Protein AF-A0A9D5TBD0-F1 (afdb_monomer_lite)

Structure (mmCIF, N/CA/C/O backbone):
data_AF-A0A9D5TBD0-F1
#
_entry.id   AF-A0A9D5TBD0-F1
#
loop_
_atom_site.group_PDB
_atom_site.id
_atom_site.type_symbol
_atom_site.label_atom_id
_atom_site.label_alt_id
_atom_site.label_comp_id
_atom_site.label_asym_id
_atom_site.label_entity_id
_atom_site.label_seq_id
_atom_site.pdbx_PDB_ins_code
_atom_site.Cartn_x
_atom_site.Cartn_y
_atom_site.Cartn_z
_atom_site.occupancy
_atom_site.B_iso_or_equiv
_atom_site.auth_seq_id
_atom_site.auth_comp_id
_atom_site.auth_asym_id
_atom_site.auth_atom_id
_atom_site.pdbx_PDB_model_num
ATOM 1 N N . MET A 1 1 ? -8.827 17.452 -57.264 1.00 42.97 1 MET A N 1
ATOM 2 C CA . MET A 1 1 ? -7.958 16.730 -56.312 1.00 42.97 1 MET A CA 1
ATOM 3 C C . MET A 1 1 ? -8.379 15.269 -56.353 1.00 42.97 1 MET A C 1
ATOM 5 O O . MET A 1 1 ? -9.446 14.946 -55.855 1.00 42.97 1 MET A O 1
ATOM 9 N N . LYS A 1 2 ? -7.643 14.429 -57.092 1.00 36.84 2 LYS A N 1
ATOM 10 C CA . LYS A 1 2 ? -7.903 12.985 -57.173 1.00 36.84 2 LYS A CA 1
ATOM 11 C C . LYS A 1 2 ? -7.204 12.332 -55.979 1.00 36.84 2 LYS A C 1
ATOM 13 O O . LYS A 1 2 ? -5.990 12.452 -55.872 1.00 36.84 2 LYS A O 1
ATOM 18 N N . GLY A 1 3 ? -7.967 11.729 -55.072 1.00 41.12 3 GLY A N 1
ATOM 19 C CA . GLY A 1 3 ? -7.435 10.925 -53.974 1.00 41.12 3 GLY A CA 1
ATOM 20 C C . GLY A 1 3 ? -7.470 9.458 -54.372 1.00 41.12 3 GLY A C 1
ATOM 21 O O . GLY A 1 3 ? -8.527 8.837 -54.315 1.00 41.12 3 GLY A O 1
ATOM 22 N N . GLU A 1 4 ? -6.340 8.921 -54.817 1.00 50.28 4 GLU A N 1
ATOM 23 C CA . GLU A 1 4 ? -6.169 7.479 -54.981 1.00 50.28 4 GLU A CA 1
ATOM 24 C C . GLU A 1 4 ? -5.801 6.879 -53.623 1.00 50.28 4 GLU A C 1
ATOM 26 O O . GLU A 1 4 ? -4.734 7.144 -53.069 1.00 50.28 4 GLU A O 1
ATOM 31 N N . LEU A 1 5 ? -6.718 6.087 -53.068 1.00 54.03 5 LEU A N 1
ATOM 32 C CA . LEU A 1 5 ? -6.432 5.174 -51.969 1.00 54.03 5 LEU A CA 1
ATOM 33 C C . LEU A 1 5 ? -5.684 3.976 -52.560 1.00 54.03 5 LEU A C 1
ATOM 35 O O . LEU A 1 5 ? -6.275 3.152 -53.259 1.00 54.03 5 LEU A O 1
ATOM 39 N N . TYR A 1 6 ? -4.383 3.882 -52.300 1.00 52.00 6 TYR A N 1
ATOM 40 C CA . TYR A 1 6 ? -3.593 2.714 -52.674 1.00 52.00 6 TYR A CA 1
ATOM 41 C C . TYR A 1 6 ? -3.937 1.554 -51.733 1.00 52.00 6 TYR A C 1
ATOM 43 O O . TYR A 1 6 ? -3.419 1.456 -50.622 1.00 52.00 6 TYR A O 1
ATOM 51 N N . LEU A 1 7 ? -4.833 0.672 -52.182 1.00 49.88 7 LEU A N 1
ATOM 52 C CA . LEU A 1 7 ? -5.009 -0.649 -51.587 1.00 49.88 7 LEU A CA 1
ATOM 53 C C . LEU A 1 7 ? -3.774 -1.483 -51.946 1.00 49.88 7 LEU A C 1
ATOM 55 O O . LEU A 1 7 ? -3.614 -1.894 -53.097 1.00 49.88 7 LEU A O 1
ATOM 59 N N . ASN A 1 8 ? -2.885 -1.691 -50.977 1.00 56.69 8 ASN A N 1
ATOM 60 C CA . ASN A 1 8 ? -1.698 -2.514 -51.165 1.00 56.69 8 ASN A CA 1
ATOM 61 C C . ASN A 1 8 ? -2.134 -3.981 -51.362 1.00 56.69 8 ASN A C 1
ATOM 63 O O . ASN A 1 8 ? -2.769 -4.568 -50.486 1.00 56.69 8 ASN A O 1
ATOM 67 N N . LYS A 1 9 ? -1.884 -4.523 -52.560 1.00 57.56 9 LYS A N 1
ATOM 68 C CA . LYS A 1 9 ? -2.344 -5.844 -53.029 1.00 57.56 9 LYS A CA 1
ATOM 69 C C . LYS A 1 9 ? -1.312 -6.955 -52.839 1.00 57.56 9 LYS A C 1
ATOM 71 O O . LYS A 1 9 ? -1.445 -8.013 -53.448 1.00 57.56 9 LYS A O 1
ATOM 76 N N . ASP A 1 10 ? -0.336 -6.765 -51.967 1.00 53.62 10 ASP A N 1
ATOM 77 C CA . ASP A 1 10 ? 0.617 -7.818 -51.649 1.00 53.62 10 ASP A CA 1
ATOM 78 C C . ASP A 1 10 ? 0.123 -8.625 -50.443 1.00 53.62 10 ASP A C 1
ATOM 80 O O . ASP A 1 10 ? 0.484 -8.376 -49.295 1.00 53.62 10 ASP A O 1
ATOM 84 N N . CYS A 1 11 ? -0.735 -9.620 -50.699 1.00 48.69 11 CYS A N 1
ATOM 85 C CA . CYS A 1 11 ? -1.014 -10.668 -49.721 1.00 48.69 11 CYS A CA 1
ATOM 86 C C . CYS A 1 11 ? 0.190 -11.620 -49.654 1.00 48.69 11 CYS A C 1
ATOM 88 O O . CYS A 1 11 ? 0.238 -12.649 -50.330 1.00 48.69 11 CYS A O 1
ATOM 90 N N . LYS A 1 12 ? 1.199 -11.270 -48.859 1.00 56.41 12 LYS A N 1
ATOM 91 C CA . LYS A 1 12 ? 2.274 -12.197 -48.502 1.00 56.41 12 LYS A CA 1
ATOM 92 C C . LYS A 1 12 ? 2.380 -12.318 -46.987 1.00 56.41 12 LYS A C 1
ATOM 94 O O . LYS A 1 12 ? 2.436 -11.319 -46.283 1.00 56.41 12 LYS A O 1
ATOM 99 N N . ASP A 1 13 ? 2.441 -13.577 -46.567 1.00 50.50 13 ASP A N 1
ATOM 100 C CA . ASP A 1 13 ? 2.803 -14.082 -45.243 1.00 50.50 13 ASP A CA 1
ATOM 101 C C . ASP A 1 13 ? 1.712 -14.109 -44.162 1.00 50.50 13 ASP A C 1
ATOM 103 O O . ASP A 1 13 ? 1.658 -13.316 -43.227 1.00 50.50 13 ASP A O 1
ATOM 107 N N . PHE A 1 14 ? 0.873 -15.143 -44.251 1.00 52.38 14 PHE A N 1
ATOM 108 C CA . PHE A 1 14 ? 0.046 -15.643 -43.150 1.00 52.38 14 PHE A CA 1
ATOM 109 C C . PHE A 1 14 ? 0.891 -16.482 -42.160 1.00 52.38 14 PHE A C 1
ATOM 111 O O . PHE A 1 14 ? 0.423 -17.507 -41.680 1.00 52.38 14 PHE A O 1
ATOM 118 N N . ASP A 1 15 ? 2.150 -16.105 -41.897 1.00 60.38 15 ASP A N 1
ATOM 119 C CA . ASP A 1 15 ? 3.087 -16.920 -41.099 1.00 60.38 15 ASP A CA 1
ATOM 120 C C . ASP A 1 15 ? 3.780 -16.163 -39.957 1.00 60.38 15 ASP A C 1
ATOM 122 O O . ASP A 1 15 ? 4.901 -16.458 -39.554 1.00 60.38 15 ASP A O 1
ATOM 126 N N . SER A 1 16 ? 3.119 -15.168 -39.366 1.00 63.53 16 SER A N 1
ATOM 127 C CA . SER A 1 16 ? 3.624 -14.642 -38.093 1.00 63.53 16 SER A CA 1
ATOM 128 C C . SER A 1 16 ? 2.539 -14.072 -37.190 1.00 63.53 16 SER A C 1
ATOM 130 O O . SER A 1 16 ? 2.568 -12.904 -36.807 1.00 63.53 16 SER A O 1
ATOM 132 N N . PHE A 1 17 ? 1.611 -14.920 -36.734 1.00 63.91 17 PHE A N 1
ATOM 133 C CA . PHE A 1 17 ? 0.999 -14.644 -35.433 1.00 63.91 17 PHE A CA 1
ATOM 134 C C . PHE A 1 17 ? 2.089 -14.804 -34.367 1.00 63.91 17 PHE A C 1
ATOM 136 O O . PHE A 1 17 ? 2.325 -15.891 -33.847 1.00 63.91 17 PHE A O 1
ATOM 143 N N . ARG A 1 18 ? 2.810 -13.718 -34.082 1.00 67.12 18 ARG A N 1
ATOM 144 C CA . ARG A 1 18 ? 3.665 -13.628 -32.901 1.00 67.12 18 ARG A CA 1
ATOM 145 C C . ARG A 1 18 ? 2.746 -13.237 -31.751 1.00 67.12 18 ARG A C 1
ATOM 147 O O . ARG A 1 18 ? 2.294 -12.090 -31.748 1.00 67.12 18 ARG A O 1
ATOM 154 N N . PRO A 1 19 ? 2.414 -14.138 -30.809 1.00 71.12 19 PRO A N 1
ATOM 155 C CA . PRO A 1 19 ? 1.753 -13.701 -29.593 1.00 71.12 19 PRO A CA 1
ATOM 156 C C . PRO A 1 19 ? 2.660 -12.649 -28.958 1.00 71.12 19 PRO A C 1
ATOM 158 O O . PRO A 1 19 ? 3.801 -12.939 -28.601 1.00 71.12 19 PRO A O 1
ATOM 161 N N . LEU A 1 20 ? 2.184 -11.405 -28.902 1.00 74.00 20 LEU A N 1
ATOM 162 C CA . LEU A 1 20 ? 2.884 -10.358 -28.178 1.00 74.00 20 LEU A CA 1
ATOM 163 C C . LEU A 1 20 ? 2.943 -10.817 -26.723 1.00 74.00 20 LEU A C 1
ATOM 165 O O . LEU A 1 20 ? 1.909 -11.031 -26.088 1.00 74.00 20 LEU A O 1
ATOM 169 N N . SER A 1 21 ? 4.157 -11.035 -26.227 1.00 80.50 21 SER A N 1
ATOM 170 C CA . SER A 1 21 ? 4.386 -11.259 -24.806 1.00 80.50 21 SER A CA 1
ATOM 171 C C . SER A 1 21 ? 3.794 -10.080 -24.028 1.00 80.50 21 SER A C 1
ATOM 173 O O . SER A 1 21 ? 3.937 -8.927 -24.437 1.00 80.50 21 SER A O 1
ATOM 175 N N . ALA A 1 22 ? 3.134 -10.355 -22.898 1.00 85.62 22 ALA A N 1
ATOM 176 C CA . ALA A 1 22 ? 2.639 -9.306 -22.001 1.00 85.62 22 ALA A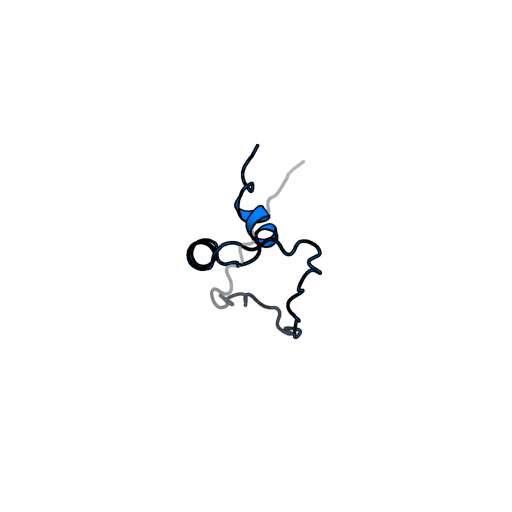 CA 1
ATOM 177 C C . ALA A 1 22 ? 3.780 -8.443 -21.430 1.00 85.62 22 ALA A C 1
ATOM 179 O O . ALA A 1 22 ? 3.546 -7.330 -20.962 1.00 85.62 22 ALA A O 1
ATOM 180 N N . PHE A 1 23 ? 5.006 -8.965 -21.477 1.00 84.12 23 PHE A N 1
ATOM 181 C CA . PHE A 1 23 ? 6.213 -8.326 -20.984 1.00 84.12 23 PHE A CA 1
ATOM 182 C C . PHE A 1 23 ? 7.190 -8.016 -22.126 1.00 84.12 23 PHE A C 1
ATOM 184 O O . PHE A 1 23 ? 7.226 -8.762 -23.110 1.00 84.12 23 PHE A O 1
ATOM 191 N N . PRO A 1 24 ? 7.993 -6.945 -22.001 1.00 87.44 24 PRO A N 1
ATOM 192 C CA . PRO A 1 24 ? 9.067 -6.658 -22.946 1.00 87.44 24 PRO A CA 1
ATOM 193 C C . PRO A 1 24 ? 10.135 -7.763 -22.931 1.00 87.44 24 PRO A C 1
ATOM 195 O O . PRO A 1 24 ? 10.305 -8.447 -21.919 1.00 87.44 24 PRO A O 1
ATOM 198 N N . ASP A 1 25 ? 10.878 -7.890 -24.036 1.00 86.31 25 ASP A N 1
ATOM 199 C CA . ASP A 1 25 ? 11.938 -8.900 -24.210 1.00 86.31 25 ASP A CA 1
ATOM 200 C C . ASP A 1 25 ? 12.972 -8.873 -23.073 1.00 86.31 25 ASP A C 1
ATOM 202 O O . ASP A 1 25 ? 13.454 -9.918 -22.644 1.00 86.31 25 ASP A O 1
ATOM 206 N N . ASP A 1 26 ? 13.259 -7.679 -22.548 1.00 88.31 26 ASP A N 1
ATOM 207 C CA . ASP A 1 26 ? 14.141 -7.468 -21.404 1.00 88.31 26 ASP A CA 1
ATOM 208 C C . ASP A 1 26 ? 13.309 -7.010 -20.195 1.00 88.31 26 ASP A C 1
ATOM 210 O O . ASP A 1 26 ? 13.058 -5.822 -19.962 1.00 88.31 26 ASP A O 1
ATOM 214 N N . THR A 1 27 ? 12.777 -7.982 -19.454 1.00 86.94 27 THR A N 1
ATOM 215 C CA . THR A 1 27 ? 11.939 -7.712 -18.281 1.00 86.94 27 THR A CA 1
ATOM 216 C C . THR A 1 27 ? 12.818 -7.358 -17.089 1.00 86.94 27 THR A C 1
ATOM 218 O O . THR A 1 27 ? 13.482 -8.213 -16.507 1.00 86.94 27 THR A O 1
ATOM 221 N N . VAL A 1 28 ? 12.799 -6.089 -16.689 1.00 88.06 28 VAL A N 1
ATOM 222 C CA . VAL A 1 28 ? 13.509 -5.639 -15.488 1.00 88.06 28 VAL A CA 1
ATOM 223 C C . VAL A 1 28 ? 12.862 -6.197 -14.218 1.00 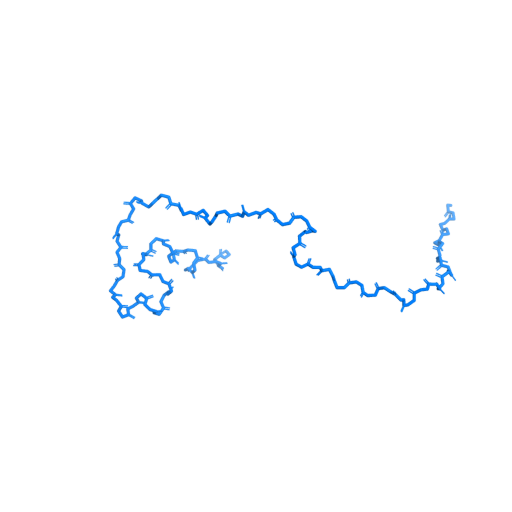88.06 28 VAL A C 1
ATOM 225 O O . VAL A 1 28 ? 11.638 -6.195 -14.070 1.00 88.06 28 VAL A O 1
ATOM 228 N N . THR A 1 29 ? 13.686 -6.631 -13.262 1.00 86.62 29 THR A N 1
ATOM 229 C CA . THR A 1 29 ? 13.219 -6.993 -11.918 1.00 86.62 29 THR A CA 1
ATOM 230 C C . THR A 1 29 ? 12.650 -5.754 -11.231 1.00 86.62 29 THR A C 1
ATOM 232 O O . THR A 1 29 ? 13.393 -4.855 -10.838 1.00 86.62 29 THR A O 1
ATOM 235 N N . ALA A 1 30 ? 11.329 -5.701 -11.074 1.00 82.19 30 ALA A N 1
ATOM 236 C CA . ALA A 1 30 ? 10.657 -4.643 -10.332 1.00 82.19 30 ALA A CA 1
ATOM 237 C C . ALA A 1 30 ? 10.433 -5.060 -8.873 1.00 82.19 30 ALA A C 1
ATOM 239 O O . ALA A 1 30 ? 10.017 -6.183 -8.588 1.00 82.19 30 ALA A O 1
ATOM 240 N N . MET A 1 31 ? 10.661 -4.132 -7.944 1.00 84.25 31 MET A N 1
ATOM 241 C CA . MET A 1 31 ? 10.196 -4.269 -6.565 1.00 84.25 31 MET A CA 1
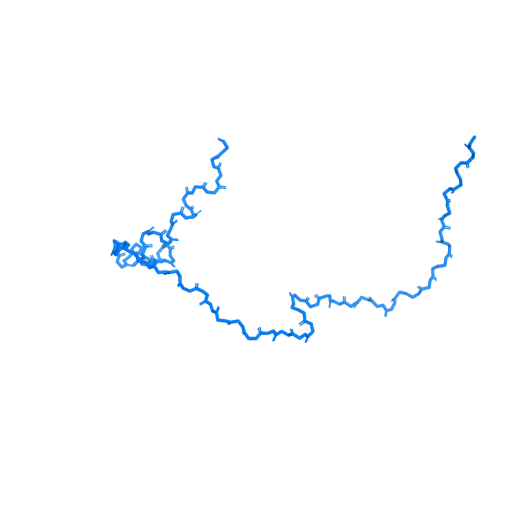ATOM 242 C C . MET A 1 31 ? 8.774 -3.721 -6.484 1.00 84.25 31 MET A C 1
ATOM 244 O O . MET A 1 31 ? 8.503 -2.632 -6.994 1.00 84.25 31 MET A O 1
ATOM 248 N N . ALA A 1 32 ? 7.866 -4.446 -5.832 1.00 77.31 32 ALA A N 1
ATOM 249 C CA . ALA A 1 32 ? 6.542 -3.910 -5.549 1.00 77.31 32 ALA A CA 1
ATOM 250 C C . ALA A 1 32 ? 6.689 -2.648 -4.685 1.00 77.31 32 ALA A C 1
ATOM 252 O O . ALA A 1 32 ? 7.279 -2.688 -3.603 1.00 77.31 32 ALA A O 1
ATOM 253 N N . TYR A 1 33 ? 6.171 -1.522 -5.171 1.00 75.94 33 TYR A N 1
ATOM 254 C CA . TYR A 1 33 ? 6.122 -0.302 -4.382 1.00 75.94 33 TYR A CA 1
ATOM 255 C C . TYR A 1 33 ? 5.125 -0.491 -3.238 1.00 75.94 33 TYR A C 1
ATOM 257 O O . TYR A 1 33 ? 3.929 -0.665 -3.474 1.00 75.94 33 TYR A O 1
ATOM 265 N N . VAL A 1 34 ? 5.621 -0.452 -2.002 1.00 75.62 34 VAL A N 1
ATOM 266 C CA . VAL A 1 34 ? 4.778 -0.426 -0.806 1.00 75.62 34 VAL A CA 1
ATOM 267 C C . VAL A 1 34 ? 4.672 1.031 -0.348 1.00 75.62 34 VAL A C 1
ATOM 269 O O . VAL A 1 34 ? 5.679 1.593 0.092 1.00 75.62 34 VAL A O 1
ATOM 272 N N . PRO A 1 35 ? 3.499 1.678 -0.470 1.00 74.19 35 PRO A N 1
ATOM 273 C CA . PRO A 1 35 ? 3.326 3.047 -0.007 1.00 74.19 35 PRO A CA 1
ATOM 274 C C . PRO A 1 35 ? 3.537 3.132 1.507 1.00 74.19 35 PRO A C 1
ATOM 276 O O . PRO A 1 35 ? 3.126 2.253 2.264 1.00 74.19 35 PRO A O 1
ATOM 279 N N . PHE A 1 36 ? 4.167 4.216 1.957 1.00 79.50 36 PHE A N 1
ATOM 280 C CA . PHE A 1 36 ? 4.311 4.487 3.382 1.00 79.50 36 PHE A CA 1
ATOM 281 C C . PHE A 1 36 ? 2.934 4.776 3.996 1.00 79.50 36 PHE A C 1
ATOM 283 O O . PHE A 1 36 ? 2.282 5.754 3.631 1.00 79.50 36 PHE A O 1
ATOM 290 N N . GLN A 1 37 ? 2.492 3.924 4.922 1.00 81.88 37 GLN A N 1
ATOM 291 C CA . GLN A 1 37 ? 1.193 4.053 5.582 1.00 81.88 37 GLN A CA 1
ATOM 292 C C . GLN A 1 37 ? 1.317 4.833 6.894 1.00 81.88 37 GLN A C 1
ATOM 294 O O . GLN A 1 37 ? 1.977 4.395 7.837 1.00 81.88 37 GLN A O 1
ATOM 299 N N . THR A 1 38 ? 0.648 5.983 6.968 1.00 86.12 38 THR A N 1
ATOM 300 C CA . THR A 1 38 ? 0.505 6.774 8.201 1.00 86.12 38 THR A CA 1
ATOM 301 C C . THR A 1 38 ? -0.701 6.326 9.024 1.00 86.12 38 THR A C 1
ATOM 303 O O . THR A 1 38 ? -0.640 6.312 10.254 1.00 86.12 38 THR A O 1
ATOM 306 N N . ASP A 1 39 ? -1.774 5.921 8.347 1.00 83.75 39 ASP A N 1
ATOM 307 C CA . ASP A 1 39 ? -2.990 5.394 8.950 1.00 83.75 39 ASP A CA 1
ATOM 308 C C . ASP A 1 39 ? -2.833 3.897 9.275 1.00 83.75 39 ASP A C 1
ATOM 310 O O . ASP A 1 39 ? -2.549 3.071 8.403 1.00 83.75 39 ASP A O 1
ATOM 314 N N . LYS A 1 40 ? -3.011 3.552 10.554 1.00 87.44 40 LYS A N 1
ATOM 315 C CA . LYS A 1 40 ? -2.911 2.181 11.082 1.00 87.44 40 LYS A CA 1
ATOM 316 C C . LYS A 1 40 ? -4.274 1.562 11.376 1.00 87.44 40 LYS A C 1
ATOM 318 O O . LYS A 1 40 ? -4.336 0.518 12.019 1.00 87.44 40 LYS A O 1
ATOM 323 N N . THR A 1 41 ? -5.360 2.199 10.947 1.00 92.12 41 THR A N 1
ATOM 324 C CA . THR A 1 41 ? -6.711 1.706 11.204 1.00 92.12 41 THR A CA 1
ATOM 325 C C . THR A 1 41 ? -6.949 0.425 10.406 1.00 92.12 41 THR A C 1
ATOM 327 O O . THR A 1 41 ? -6.904 0.418 9.169 1.00 92.12 41 THR A O 1
ATOM 330 N N . MET A 1 42 ? -7.182 -0.670 11.126 1.00 93.62 42 MET A N 1
ATOM 331 C CA . MET A 1 42 ? -7.347 -2.010 10.568 1.00 93.62 42 MET A CA 1
ATOM 332 C C . MET A 1 42 ? -8.813 -2.439 10.593 1.00 93.62 42 MET A C 1
ATOM 334 O O . MET A 1 42 ? -9.574 -2.047 11.478 1.00 93.62 42 MET A O 1
ATOM 338 N N . PHE A 1 43 ? -9.196 -3.264 9.623 1.00 93.56 43 PHE A N 1
ATOM 339 C CA . PHE A 1 43 ? -10.400 -4.075 9.739 1.00 93.56 43 PHE A CA 1
ATOM 340 C C . PHE A 1 43 ? -10.198 -5.176 10.779 1.00 93.56 43 PHE A C 1
ATOM 342 O O . PHE A 1 43 ? -9.072 -5.595 11.046 1.00 93.56 43 PHE A O 1
ATOM 349 N N . ASP A 1 44 ? -11.304 -5.686 11.316 1.00 95.00 44 ASP A N 1
ATOM 350 C CA . ASP A 1 44 ? -11.273 -6.960 12.022 1.00 95.00 44 ASP A CA 1
ATOM 351 C C . ASP A 1 44 ? -10.939 -8.103 11.048 1.00 95.00 44 ASP A C 1
ATOM 353 O O . ASP A 1 44 ? -11.185 -8.009 9.841 1.00 95.00 44 ASP A O 1
ATOM 357 N N . THR A 1 45 ? -10.384 -9.186 11.576 1.00 91.94 45 THR A N 1
ATOM 358 C CA . THR A 1 45 ? -9.788 -10.292 10.815 1.00 91.94 45 THR A CA 1
ATOM 359 C C . THR A 1 45 ? -10.791 -10.932 9.853 1.00 91.94 45 THR A C 1
ATOM 361 O O . THR A 1 45 ? -10.480 -11.148 8.681 1.00 91.94 45 THR A O 1
ATOM 364 N N . GLU A 1 46 ? -12.025 -11.145 10.315 1.00 93.38 46 GLU A N 1
ATOM 365 C CA . GLU A 1 46 ? -13.115 -11.720 9.514 1.00 93.38 46 GLU A CA 1
ATOM 366 C C . GLU A 1 46 ? -13.508 -10.818 8.334 1.00 93.38 46 GLU A C 1
ATOM 368 O O . GLU A 1 46 ? -13.819 -11.276 7.233 1.00 93.38 46 GLU A O 1
ATOM 373 N N . ILE A 1 47 ? -13.446 -9.500 8.535 1.00 93.31 47 ILE A N 1
ATOM 374 C CA . ILE A 1 47 ? -13.769 -8.51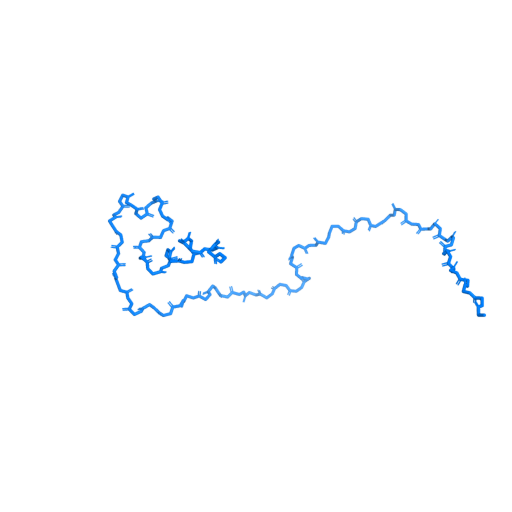7 7.500 1.00 93.31 47 ILE A CA 1
ATOM 375 C C . ILE A 1 47 ? -12.603 -8.388 6.518 1.00 93.31 47 ILE A C 1
ATOM 377 O O . ILE A 1 47 ? -12.834 -8.335 5.308 1.00 93.31 47 ILE A O 1
ATOM 381 N N . ALA A 1 48 ? -11.363 -8.371 7.011 1.00 92.69 48 ALA A N 1
ATOM 382 C CA . ALA A 1 48 ? -10.156 -8.219 6.204 1.00 92.69 48 ALA A CA 1
ATOM 383 C C . ALA A 1 48 ? -10.058 -9.274 5.093 1.00 92.69 48 ALA A C 1
ATOM 385 O O . ALA A 1 48 ? -9.706 -8.937 3.959 1.00 92.69 48 ALA A O 1
ATOM 386 N N . LEU A 1 49 ? -10.451 -10.522 5.387 1.00 91.56 49 LEU A N 1
ATOM 387 C CA . LEU A 1 49 ? -10.489 -11.604 4.402 1.00 91.56 49 LEU A CA 1
ATOM 388 C C . LEU A 1 49 ? -11.418 -11.270 3.226 1.00 91.56 49 LEU A C 1
ATOM 390 O O . LEU A 1 49 ? -11.030 -11.417 2.070 1.00 91.56 49 LEU A O 1
ATOM 394 N N . SER A 1 50 ? -12.615 -10.745 3.508 1.00 91.88 50 SER A N 1
ATOM 395 C CA . SER A 1 50 ? -13.574 -10.342 2.467 1.00 91.88 50 SER A CA 1
ATOM 396 C C . SER A 1 50 ? -13.123 -9.119 1.656 1.00 91.88 50 SER A C 1
ATOM 398 O O . SER A 1 50 ? -13.547 -8.938 0.516 1.00 91.88 50 SER A O 1
ATOM 400 N N . LYS A 1 51 ? -12.282 -8.259 2.244 1.00 90.44 51 LYS A N 1
ATOM 401 C CA . LYS A 1 51 ? -11.809 -7.003 1.642 1.00 90.44 51 LYS A CA 1
ATOM 402 C C . LYS A 1 51 ? -10.496 -7.154 0.878 1.00 90.44 51 LYS A C 1
ATOM 404 O O . LYS A 1 51 ? -10.145 -6.252 0.122 1.00 90.44 51 LYS A O 1
ATOM 409 N N . GLY A 1 52 ? -9.775 -8.260 1.073 1.00 89.31 52 GLY A N 1
ATOM 410 C CA . GLY A 1 52 ? -8.462 -8.500 0.466 1.00 89.31 52 GLY A CA 1
ATOM 411 C C . GLY A 1 52 ? -7.345 -7.628 1.047 1.00 89.31 52 GLY A C 1
ATOM 412 O O . GLY A 1 52 ? -6.258 -7.558 0.480 1.00 89.31 52 GLY A O 1
ATOM 413 N N . THR A 1 53 ? -7.603 -6.940 2.161 1.00 88.88 53 THR A N 1
ATOM 414 C CA . THR A 1 53 ? -6.625 -6.104 2.859 1.00 88.88 53 THR A CA 1
ATOM 415 C C . THR A 1 53 ? -7.014 -5.926 4.324 1.00 88.88 53 THR A C 1
ATOM 417 O O . THR A 1 53 ? -8.191 -5.768 4.648 1.00 88.88 53 THR A O 1
ATOM 420 N N . LEU A 1 54 ? -6.017 -5.926 5.214 1.00 93.12 54 LEU A N 1
ATOM 421 C CA . LEU A 1 54 ? -6.200 -5.615 6.635 1.00 93.12 54 LEU A CA 1
ATOM 422 C C . LEU A 1 54 ? -6.353 -4.108 6.869 1.00 93.12 54 LEU A C 1
ATOM 424 O O . LEU A 1 54 ? -7.006 -3.685 7.818 1.00 93.12 54 LEU A O 1
ATOM 428 N N . PHE A 1 55 ? -5.762 -3.289 6.001 1.00 91.00 55 PHE A N 1
ATOM 429 C CA . PHE A 1 55 ? -5.711 -1.846 6.178 1.00 91.00 55 PHE A CA 1
ATOM 430 C C . PHE A 1 55 ? -6.857 -1.169 5.444 1.00 91.00 55 PHE A C 1
ATOM 432 O O . PHE A 1 55 ? -7.006 -1.295 4.227 1.00 91.00 55 PHE A O 1
ATOM 439 N N . THR A 1 56 ? -7.633 -0.393 6.192 1.00 89.25 56 THR A N 1
ATOM 440 C CA . THR A 1 56 ? -8.804 0.322 5.667 1.00 89.25 56 THR A CA 1
ATOM 441 C C . THR A 1 56 ? -8.440 1.299 4.546 1.00 89.25 56 THR A C 1
ATOM 443 O O . THR A 1 56 ? -9.193 1.442 3.583 1.00 89.25 56 THR A O 1
ATOM 446 N N . ASP A 1 57 ? -7.262 1.923 4.621 1.00 87.44 57 ASP A N 1
ATOM 447 C CA . ASP A 1 57 ? -6.779 2.885 3.627 1.00 87.44 57 ASP A CA 1
ATOM 448 C C . ASP A 1 57 ? -6.525 2.243 2.256 1.00 87.44 57 ASP A C 1
ATOM 450 O O . ASP A 1 57 ? -6.915 2.782 1.220 1.00 87.44 57 ASP A O 1
ATOM 454 N N . LEU A 1 58 ? -5.997 1.015 2.251 1.00 87.06 58 LEU A N 1
ATOM 455 C CA . LEU A 1 58 ? -5.768 0.244 1.027 1.00 87.06 58 LEU A CA 1
ATOM 456 C C . LEU A 1 58 ? -7.076 -0.215 0.363 1.00 87.06 58 LEU A C 1
ATOM 458 O O . LEU A 1 58 ? -7.076 -0.548 -0.819 1.00 87.06 58 LEU A O 1
ATOM 462 N N . TYR A 1 59 ? -8.196 -0.216 1.093 1.00 88.31 59 TYR A N 1
ATOM 463 C CA . TYR A 1 59 ? -9.508 -0.575 0.550 1.00 88.31 59 TYR A CA 1
ATOM 464 C C . TYR A 1 59 ? -10.206 0.599 -0.170 1.00 88.31 59 TYR A C 1
ATOM 466 O O . TYR A 1 59 ? -11.084 0.383 -1.006 1.00 88.31 59 TYR A O 1
ATOM 474 N N . LYS A 1 60 ? -9.809 1.855 0.091 1.00 83.62 60 LYS A N 1
ATOM 475 C CA . LYS A 1 60 ? -10.473 3.060 -0.452 1.00 83.62 60 LYS A CA 1
ATOM 476 C C . LYS A 1 60 ? -10.582 3.109 -1.987 1.00 83.62 60 LYS A C 1
ATOM 478 O O . LYS A 1 60 ? -11.658 3.495 -2.458 1.00 83.62 60 LYS A O 1
ATOM 483 N N . PRO A 1 61 ? -9.566 2.712 -2.785 1.00 82.50 61 PRO A N 1
ATOM 484 C CA . PRO A 1 61 ? -9.671 2.703 -4.249 1.00 82.50 61 PRO A CA 1
ATOM 485 C C . PRO A 1 61 ? -10.826 1.835 -4.771 1.00 82.50 61 PRO A C 1
ATOM 487 O O . PRO A 1 61 ? -11.443 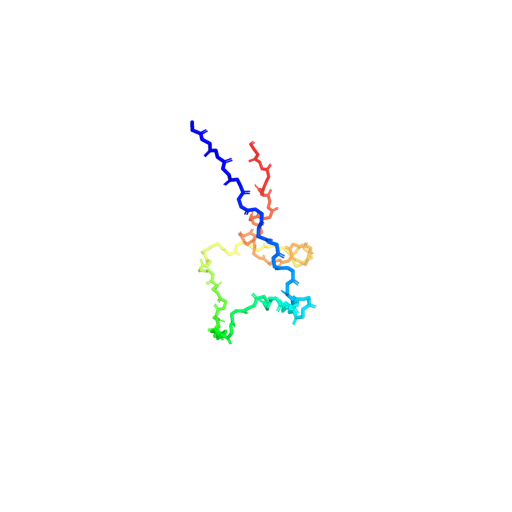2.159 -5.783 1.00 82.50 61 PRO A O 1
ATOM 490 N N . PHE A 1 62 ? -11.177 0.776 -4.039 1.00 82.75 62 PHE A N 1
ATOM 491 C CA . PHE A 1 62 ? -12.249 -0.153 -4.398 1.00 82.75 62 PHE A CA 1
ATOM 492 C C . PHE A 1 62 ? -13.645 0.346 -3.991 1.00 82.75 62 PHE A C 1
ATOM 494 O O . PHE A 1 62 ? -14.650 -0.197 -4.442 1.00 82.75 62 PHE A O 1
ATOM 501 N N . CYS A 1 63 ? -13.737 1.401 -3.173 1.00 80.75 63 CYS A N 1
ATOM 502 C CA . CYS A 1 63 ? -15.010 1.961 -2.712 1.00 80.75 63 CYS A CA 1
ATOM 503 C C . CYS A 1 63 ? -15.647 2.960 -3.686 1.00 80.75 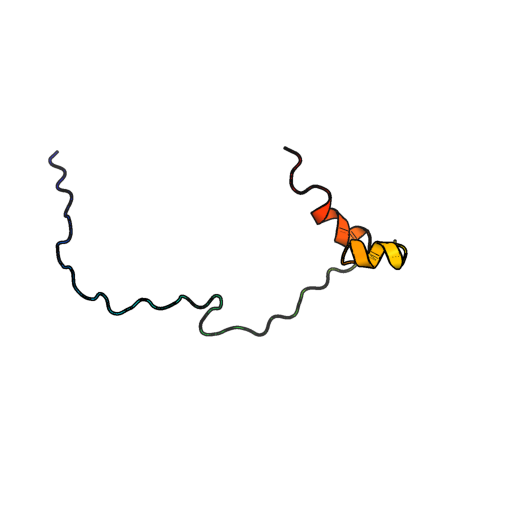63 CYS A C 1
ATOM 505 O O . CYS A 1 63 ? -16.846 3.213 -3.585 1.00 80.75 63 CYS A O 1
ATOM 507 N N . ARG A 1 64 ? -14.860 3.621 -4.550 1.00 66.50 64 ARG A N 1
ATOM 508 C CA . ARG A 1 64 ? -15.311 4.831 -5.273 1.00 66.50 64 ARG A CA 1
ATOM 509 C C . ARG A 1 64 ? -14.901 4.925 -6.747 1.00 66.50 64 ARG A C 1
ATOM 511 O O . ARG A 1 64 ? -14.989 6.001 -7.325 1.00 66.50 64 ARG A O 1
ATOM 518 N N . GLY A 1 65 ? -14.552 3.817 -7.397 1.00 60.44 65 GLY A N 1
ATOM 519 C CA . GLY A 1 65 ? -14.131 3.808 -8.808 1.00 60.44 65 GLY A CA 1
ATOM 520 C C . GLY A 1 65 ? -15.183 4.206 -9.865 1.00 60.44 65 GLY A C 1
ATOM 521 O O . GLY A 1 65 ? -14.870 4.144 -11.048 1.00 60.44 65 GLY A O 1
ATOM 522 N N . ALA A 1 66 ? -16.415 4.588 -9.492 1.00 58.09 66 ALA A N 1
ATOM 523 C CA . ALA A 1 66 ? -17.510 4.826 -10.447 1.00 58.09 66 ALA A CA 1
ATOM 524 C C . ALA A 1 66 ? -18.480 5.979 -10.096 1.00 58.09 66 ALA A C 1
ATOM 526 O O . ALA A 1 66 ? -19.590 6.019 -10.626 1.00 58.09 66 ALA A O 1
ATOM 527 N N . LEU A 1 67 ? -18.107 6.918 -9.220 1.00 52.72 67 LEU A N 1
ATOM 528 C CA . LEU A 1 67 ? -18.912 8.133 -9.025 1.00 52.72 67 LEU A CA 1
ATOM 529 C C . LEU A 1 67 ? -18.607 9.120 -10.165 1.00 52.72 67 LEU A C 1
ATOM 531 O O . LEU A 1 67 ? -17.553 9.752 -10.164 1.00 52.72 67 LEU A O 1
ATOM 535 N N . LYS A 1 68 ? -19.507 9.159 -11.157 1.00 47.97 68 LYS A N 1
ATOM 536 C CA . LYS A 1 68 ? -19.610 10.223 -12.170 1.00 47.97 68 LYS A CA 1
ATOM 537 C C . LYS A 1 68 ? -20.124 11.515 -11.549 1.00 47.97 68 LYS A C 1
ATOM 539 O O . LYS A 1 68 ? -20.983 11.411 -10.645 1.00 47.97 68 LYS A O 1
#

Secondary structure (DSSP, 8-state):
---------------------SS-SS---PPP--PPP----B--HHHHHHHT-SBHHHHHHHHSTT--

pLDDT: mean 75.21, std 16.48, range [36.84, 95.0]

Sequence (68 aa):
MKGELYLNKDCKDFDSFRPLSAFPDDTVTAMAYVPFQTDKTMFDTEIALSKGTLFTDLYKPFCRGALK

Radius of gyration: 25.17 Å; chains: 1; bounding box: 34×34×69 Å

Foldseek 3Di:
DDDDDDPPPDPDDPPDPPPPDPADPDHDDDDPDDDDDPDPDFDDPVVCVVQVHRGPVVSVCVVDVDDD